Protein AF-A0A346H4V4-F1 (afdb_monomer_lite)

Structure (mmCIF, N/CA/C/O backbone):
data_AF-A0A346H4V4-F1
#
_entry.id   AF-A0A346H4V4-F1
#
loop_
_atom_site.group_PDB
_atom_site.id
_atom_site.type_symbol
_atom_site.label_atom_id
_atom_site.label_alt_id
_atom_site.label_comp_id
_atom_site.label_asym_id
_atom_site.label_entity_id
_atom_site.label_seq_id
_atom_site.pdbx_PDB_ins_code
_atom_site.Cartn_x
_atom_site.Cartn_y
_atom_site.Cartn_z
_atom_site.occupancy
_atom_site.B_iso_or_equiv
_atom_site.auth_seq_id
_atom_site.auth_comp_id
_atom_site.auth_asym_id
_atom_site.auth_atom_id
_atom_site.pdbx_PDB_model_num
ATOM 1 N N . MET A 1 1 ? 1.618 -0.942 -9.930 1.00 76.06 1 MET A N 1
ATOM 2 C CA . MET A 1 1 ? 1.757 0.109 -8.889 1.00 76.06 1 MET A CA 1
ATOM 3 C C . MET A 1 1 ? 0.417 0.675 -8.387 1.00 76.06 1 MET A C 1
ATOM 5 O O . MET A 1 1 ? 0.439 1.582 -7.578 1.00 76.06 1 MET A O 1
ATOM 9 N N . TYR A 1 2 ? -0.752 0.157 -8.788 1.00 87.31 2 TYR A N 1
ATOM 10 C CA . TYR A 1 2 ? -2.032 0.551 -8.172 1.00 87.31 2 TYR A CA 1
ATOM 11 C C . TYR A 1 2 ? -2.145 0.020 -6.738 1.00 87.31 2 TYR A C 1
ATOM 13 O O . TYR A 1 2 ? -2.290 0.785 -5.792 1.00 87.31 2 TYR A O 1
ATOM 21 N N . GLN A 1 3 ? -1.964 -1.292 -6.596 1.00 90.50 3 GLN A N 1
ATOM 22 C CA . GLN A 1 3 ? -2.173 -2.029 -5.356 1.00 90.50 3 GLN A CA 1
ATOM 23 C C . GLN A 1 3 ? -1.359 -1.490 -4.168 1.00 90.50 3 GLN A C 1
ATOM 25 O O . GLN A 1 3 ? -1.889 -1.274 -3.082 1.00 90.50 3 GLN A O 1
ATOM 30 N N . ARG A 1 4 ? -0.070 -1.199 -4.393 1.00 90.56 4 ARG A N 1
ATOM 31 C CA . ARG A 1 4 ? 0.818 -0.627 -3.369 1.00 90.56 4 ARG A CA 1
ATOM 32 C C . ARG A 1 4 ? 0.445 0.809 -3.013 1.00 90.56 4 ARG A C 1
ATOM 34 O O . ARG A 1 4 ? 0.374 1.127 -1.837 1.00 90.56 4 ARG A O 1
ATOM 41 N N . ASN A 1 5 ? 0.149 1.649 -4.008 1.00 92.12 5 ASN A N 1
ATOM 42 C CA . ASN A 1 5 ? -0.235 3.042 -3.769 1.00 92.12 5 ASN A CA 1
ATOM 43 C C . ASN A 1 5 ? -1.552 3.139 -2.991 1.00 92.12 5 ASN A C 1
ATOM 45 O O . ASN A 1 5 ? -1.653 3.925 -2.053 1.00 92.12 5 ASN A O 1
ATOM 49 N N . LEU A 1 6 ? -2.538 2.318 -3.363 1.00 94.69 6 LEU A N 1
ATOM 50 C CA . LEU A 1 6 ? -3.784 2.163 -2.619 1.00 94.69 6 LEU A CA 1
ATOM 51 C C . LEU A 1 6 ? -3.495 1.762 -1.169 1.00 94.69 6 LEU A C 1
ATOM 53 O O . LEU A 1 6 ? -3.983 2.410 -0.249 1.00 94.69 6 LEU A O 1
ATOM 57 N N . SER A 1 7 ? -2.691 0.714 -0.973 1.00 95.75 7 SER A N 1
ATOM 58 C CA . SER A 1 7 ? -2.413 0.176 0.361 1.00 95.75 7 SER A CA 1
ATOM 59 C C . SER A 1 7 ? -1.699 1.194 1.247 1.00 95.75 7 SER A C 1
ATOM 61 O O . SER A 1 7 ? -2.154 1.445 2.354 1.00 95.75 7 SER A O 1
ATOM 63 N N . THR A 1 8 ? -0.690 1.898 0.722 1.00 94.19 8 THR A N 1
ATOM 64 C CA . THR A 1 8 ? -0.009 2.985 1.442 1.00 94.19 8 THR A CA 1
ATOM 65 C C . THR A 1 8 ? -0.952 4.133 1.806 1.00 94.19 8 THR A C 1
ATOM 67 O O . THR A 1 8 ? -0.839 4.696 2.894 1.00 94.19 8 THR A O 1
ATOM 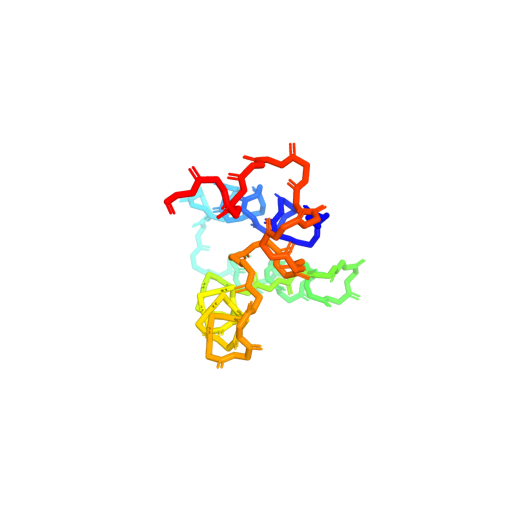70 N N . ALA A 1 9 ? -1.899 4.488 0.932 1.00 95.06 9 ALA A N 1
ATOM 71 C CA . ALA A 1 9 ? -2.902 5.497 1.264 1.00 95.06 9 ALA A CA 1
ATOM 72 C C . ALA A 1 9 ? -3.820 5.021 2.404 1.00 95.06 9 ALA A C 1
ATOM 74 O O . ALA A 1 9 ? -4.072 5.775 3.343 1.00 95.06 9 ALA A O 1
ATOM 75 N N . ILE A 1 10 ? -4.269 3.762 2.354 1.00 95.25 10 ILE A N 1
ATOM 76 C CA . ILE A 1 10 ? -5.080 3.138 3.409 1.00 95.25 10 ILE A CA 1
ATOM 77 C C . ILE A 1 10 ? -4.307 3.091 4.731 1.00 95.25 10 ILE A C 1
ATOM 79 O O . ILE A 1 10 ? -4.856 3.499 5.750 1.00 95.25 10 ILE A O 1
ATOM 83 N N . ASP A 1 11 ? -3.033 2.698 4.720 1.00 95.12 11 ASP A N 1
ATOM 84 C CA . ASP A 1 11 ? -2.171 2.683 5.908 1.00 95.12 11 ASP A CA 1
ATOM 85 C C . ASP A 1 11 ? -2.049 4.072 6.553 1.00 95.12 11 ASP A C 1
ATOM 87 O O . ASP A 1 11 ? -2.061 4.196 7.782 1.00 95.12 11 ASP A O 1
ATOM 91 N N . GLY A 1 12 ? -2.010 5.127 5.730 1.00 94.75 12 GLY A N 1
ATOM 92 C CA . GLY A 1 12 ? -2.072 6.513 6.187 1.00 94.75 12 GLY A CA 1
ATOM 93 C C . GLY A 1 12 ? -3.330 6.794 7.012 1.00 94.75 12 GLY A C 1
ATOM 94 O O . GLY A 1 12 ? -3.224 7.284 8.136 1.00 94.75 12 GLY A O 1
ATOM 95 N N . TYR A 1 13 ? -4.507 6.405 6.514 1.00 93.56 13 TYR A N 1
ATOM 96 C CA . TYR A 1 13 ? -5.768 6.555 7.251 1.00 93.56 13 TYR A CA 1
ATOM 97 C C . TYR A 1 13 ? -5.837 5.669 8.493 1.00 93.56 13 TYR A C 1
ATOM 99 O O . TYR A 1 13 ? -6.326 6.104 9.534 1.00 93.56 13 TYR A O 1
ATOM 107 N N . LEU A 1 14 ? -5.321 4.438 8.416 1.00 94.38 14 LEU A N 1
ATOM 108 C CA . LEU A 1 14 ? -5.293 3.527 9.558 1.00 94.38 14 LEU A CA 1
ATOM 109 C C . LEU A 1 14 ? -4.539 4.148 10.736 1.00 94.38 14 LEU A C 1
ATOM 111 O O . LEU A 1 14 ? -4.952 3.941 11.873 1.00 94.38 14 LEU A O 1
ATOM 115 N N . SER A 1 15 ? -3.478 4.925 10.493 1.00 93.44 15 SER A N 1
ATOM 116 C CA . SER A 1 15 ? -2.651 5.523 11.554 1.00 93.44 15 SER A CA 1
ATOM 117 C C . SER A 1 15 ? -3.429 6.407 12.544 1.00 93.44 15 SER A C 1
ATOM 119 O O . SER A 1 15 ? -3.036 6.497 13.708 1.00 93.44 15 SER A O 1
ATOM 121 N N . GLU A 1 16 ? -4.562 6.972 12.121 1.00 94.50 16 GLU A N 1
ATOM 122 C CA . GLU A 1 16 ? -5.410 7.871 12.915 1.00 94.50 16 GLU A CA 1
ATOM 123 C C . GLU A 1 16 ? -6.532 7.140 13.678 1.00 94.50 16 GLU A C 1
ATOM 125 O O . GLU A 1 16 ? -7.218 7.736 14.510 1.00 94.50 16 GLU A O 1
ATOM 130 N N . LEU A 1 17 ? -6.730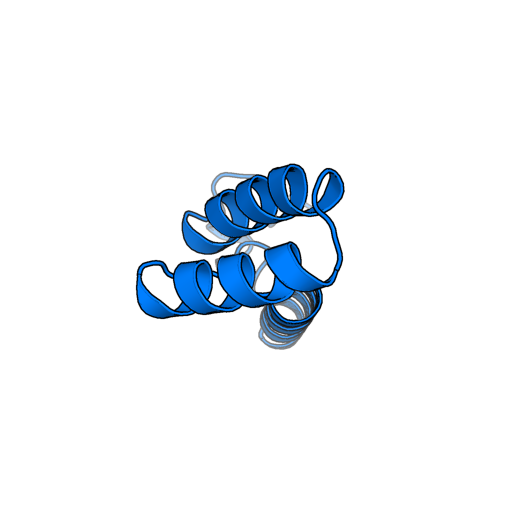 5.845 13.413 1.00 94.75 17 LEU A N 1
ATOM 131 C CA . LEU A 1 17 ? -7.852 5.067 13.937 1.00 94.75 17 LEU A CA 1
ATOM 132 C C . LEU A 1 17 ? -7.513 4.296 15.217 1.00 94.75 17 LEU A C 1
ATOM 134 O O . LEU A 1 17 ? -6.362 3.949 15.509 1.00 94.75 17 LEU A O 1
ATOM 138 N N . THR A 1 18 ? -8.561 3.949 15.966 1.00 95.75 18 THR A N 1
ATOM 139 C CA . THR A 1 18 ? -8.458 3.003 17.083 1.00 95.75 18 THR A CA 1
ATOM 140 C C . THR A 1 18 ? -8.129 1.595 16.576 1.00 95.75 18 THR A C 1
ATOM 142 O O . THR A 1 18 ? -8.395 1.254 15.425 1.00 95.75 18 THR A O 1
ATOM 145 N N . GLN A 1 19 ? -7.577 0.734 17.438 1.00 93.44 19 GLN A N 1
ATOM 146 C CA . GLN A 1 19 ? -7.249 -0.644 17.042 1.00 93.44 19 GLN A CA 1
ATOM 147 C C . GLN A 1 19 ? -8.480 -1.439 16.581 1.00 93.44 19 GLN A C 1
ATOM 149 O O . GLN A 1 19 ? -8.365 -2.261 15.677 1.00 93.44 19 GLN A O 1
ATOM 154 N N . GLU A 1 20 ? -9.650 -1.191 17.173 1.00 94.56 20 GLU A N 1
ATOM 155 C CA . GLU A 1 20 ? -10.887 -1.873 16.786 1.00 94.56 20 GLU A CA 1
ATOM 156 C C . GLU A 1 20 ? -11.345 -1.454 15.382 1.00 94.56 20 GLU A C 1
ATOM 158 O O . GLU A 1 20 ? -11.697 -2.303 14.559 1.00 94.56 20 GLU A O 1
ATOM 163 N N . ASP A 1 21 ? -11.282 -0.157 15.079 1.00 95.56 21 ASP A N 1
ATOM 164 C CA . ASP A 1 21 ? -11.667 0.361 13.766 1.00 95.56 21 ASP A CA 1
ATOM 165 C C . ASP A 1 21 ? -10.660 -0.028 12.686 1.00 95.56 21 ASP A C 1
ATOM 167 O O . ASP A 1 21 ? -11.068 -0.380 11.579 1.00 95.56 21 ASP A O 1
ATOM 171 N N . LYS A 1 22 ? -9.359 -0.076 13.008 1.00 96.12 22 LYS A N 1
ATOM 172 C CA . LYS A 1 22 ? -8.334 -0.576 12.079 1.00 96.12 22 LYS A CA 1
ATOM 173 C C . LYS A 1 22 ? -8.653 -1.981 11.586 1.00 96.12 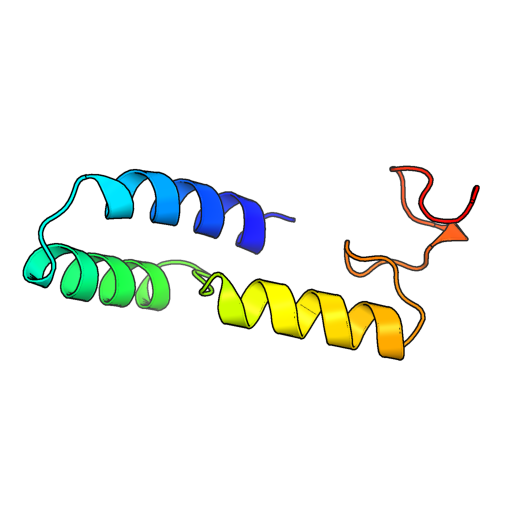22 LYS A C 1
ATOM 175 O O . LYS A 1 22 ? -8.544 -2.236 10.393 1.00 96.12 22 LYS A O 1
ATOM 180 N N . ILE A 1 23 ? -9.075 -2.882 12.475 1.00 95.62 23 ILE A N 1
ATOM 181 C CA . ILE A 1 23 ? -9.419 -4.259 12.092 1.00 95.62 23 ILE A CA 1
ATOM 182 C C . ILE A 1 23 ? -10.580 -4.259 11.090 1.00 95.62 23 ILE A C 1
ATOM 184 O O . ILE A 1 23 ? -10.495 -4.925 10.059 1.00 95.62 23 ILE A O 1
ATOM 188 N N . LYS A 1 24 ? -11.635 -3.479 11.357 1.00 96.12 24 LYS A N 1
ATOM 189 C CA . LYS A 1 24 ? -12.809 -3.375 10.474 1.00 96.12 24 LYS A CA 1
ATOM 190 C C . LYS A 1 24 ? -12.438 -2.780 9.113 1.00 96.12 24 LYS A C 1
ATOM 192 O O . LYS A 1 24 ? -12.848 -3.307 8.082 1.00 96.12 24 LYS A O 1
ATOM 197 N N . VAL A 1 25 ? -11.633 -1.716 9.104 1.00 95.69 25 VAL A N 1
ATOM 198 C CA . VAL A 1 25 ? -11.184 -1.056 7.870 1.00 95.69 25 VAL A CA 1
ATOM 199 C C . VAL A 1 25 ? -10.270 -1.967 7.057 1.00 95.69 25 VAL A C 1
ATOM 201 O O . VAL A 1 25 ? -10.477 -2.068 5.856 1.00 95.69 25 VAL A O 1
ATOM 204 N N . ILE A 1 26 ? -9.324 -2.682 7.676 1.00 96.12 26 ILE A N 1
ATOM 205 C CA . ILE A 1 26 ? -8.463 -3.651 6.971 1.00 96.12 26 ILE A CA 1
ATOM 206 C C . ILE A 1 26 ? -9.303 -4.766 6.339 1.00 96.12 26 ILE A C 1
ATOM 208 O O . ILE A 1 26 ? -9.068 -5.139 5.192 1.00 96.12 26 ILE A O 1
ATOM 212 N N . GLN A 1 27 ? -10.295 -5.296 7.062 1.00 96.38 27 GLN A N 1
ATOM 213 C CA . GLN A 1 27 ? -11.190 -6.326 6.525 1.00 96.38 27 GLN A CA 1
ATOM 214 C C . GLN A 1 27 ? -11.965 -5.822 5.304 1.00 96.38 27 GLN A C 1
ATOM 216 O O . GLN A 1 27 ? -11.990 -6.503 4.281 1.00 96.38 27 GLN A O 1
ATOM 221 N N . LEU A 1 28 ? -12.541 -4.620 5.386 1.00 96.62 28 LEU A N 1
ATOM 222 C CA . LEU A 1 28 ? -13.237 -3.990 4.263 1.00 96.62 28 LEU A CA 1
ATOM 223 C C . LEU A 1 28 ? -12.286 -3.713 3.092 1.00 96.62 28 LEU A C 1
ATOM 225 O O . LEU A 1 28 ? -12.606 -4.018 1.948 1.00 96.62 28 LEU A O 1
ATOM 229 N N . ALA A 1 29 ? -11.102 -3.176 3.383 1.00 96.50 29 ALA A N 1
ATOM 230 C CA . ALA A 1 29 ? -10.084 -2.840 2.401 1.00 96.50 29 ALA A CA 1
ATOM 231 C C . ALA A 1 29 ? -9.613 -4.064 1.612 1.00 96.50 29 ALA A C 1
ATOM 233 O O . ALA A 1 29 ? -9.367 -3.933 0.423 1.00 96.50 29 ALA A O 1
ATOM 234 N N . ARG A 1 30 ? -9.516 -5.235 2.255 1.00 95.69 30 ARG A N 1
ATOM 235 C CA . ARG A 1 30 ? -9.189 -6.512 1.598 1.00 95.69 30 ARG A CA 1
ATOM 236 C C . ARG A 1 30 ? -10.361 -7.126 0.832 1.00 95.69 30 ARG A C 1
ATOM 238 O O . ARG A 1 30 ? -10.131 -7.890 -0.096 1.00 95.69 30 ARG A O 1
ATOM 245 N N . ALA A 1 31 ? -11.596 -6.873 1.263 1.00 96.81 31 ALA A N 1
ATOM 246 C CA . ALA A 1 31 ? -12.787 -7.443 0.636 1.00 96.81 31 ALA A CA 1
ATOM 247 C C . ALA A 1 31 ? -13.196 -6.682 -0.633 1.00 96.81 31 ALA A C 1
AT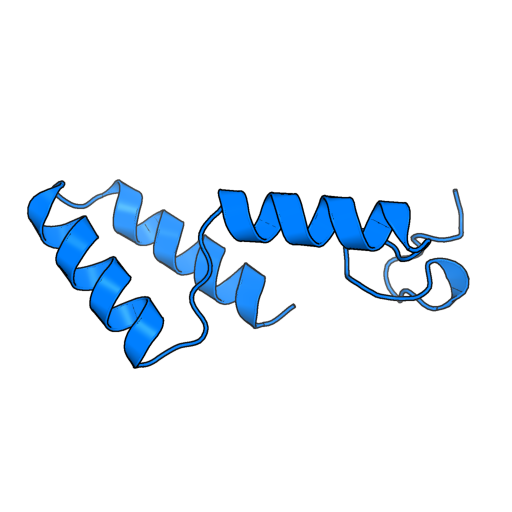OM 249 O O . ALA A 1 31 ? -13.562 -7.299 -1.629 1.00 96.81 31 ALA A O 1
ATOM 250 N N . GLU A 1 32 ? -13.126 -5.352 -0.587 1.00 96.69 32 GLU A N 1
ATOM 251 C CA . GLU A 1 32 ? -13.627 -4.469 -1.648 1.00 96.69 32 GLU A CA 1
ATOM 252 C C . GLU A 1 32 ? -12.515 -3.917 -2.543 1.00 96.69 32 GLU A C 1
ATOM 254 O O . GLU A 1 32 ? -12.778 -3.421 -3.639 1.00 96.69 32 GLU A O 1
ATOM 259 N N . PHE A 1 33 ? -11.266 -3.981 -2.082 1.00 94.12 33 PHE A N 1
ATOM 260 C CA . PHE A 1 33 ? -10.114 -3.484 -2.814 1.00 94.12 33 PHE A CA 1
ATOM 261 C C . PHE A 1 33 ? -8.933 -4.452 -2.700 1.00 94.12 33 PHE A C 1
ATOM 263 O O . PHE A 1 33 ? -8.926 -5.388 -1.905 1.00 94.12 33 PHE A O 1
ATOM 270 N N . ASP A 1 34 ? -7.882 -4.197 -3.473 1.00 94.38 34 ASP A N 1
ATOM 271 C CA . ASP A 1 34 ? -6.698 -5.058 -3.506 1.00 94.38 34 ASP A CA 1
ATOM 272 C C . ASP A 1 34 ? -5.707 -4.758 -2.362 1.00 94.38 34 ASP A C 1
ATOM 274 O O . ASP A 1 34 ? -4.491 -4.809 -2.560 1.00 94.38 34 ASP A O 1
ATOM 278 N N . TYR A 1 35 ? -6.190 -4.391 -1.169 1.00 96.44 35 TYR A N 1
ATOM 279 C CA . TYR A 1 35 ? -5.307 -4.032 -0.055 1.00 96.44 35 TYR A CA 1
ATOM 280 C C . TYR A 1 35 ? -4.348 -5.172 0.305 1.00 96.44 35 TYR A C 1
ATOM 282 O O . TYR A 1 35 ? -4.762 -6.312 0.525 1.00 96.44 35 TYR A O 1
ATOM 290 N N . ILE A 1 36 ? -3.071 -4.825 0.441 1.00 95.38 36 ILE A N 1
ATOM 291 C CA . ILE A 1 36 ? -1.996 -5.696 0.920 1.00 95.38 36 ILE A CA 1
ATOM 292 C C . ILE A 1 36 ? -1.249 -4.999 2.047 1.00 95.38 36 ILE A C 1
ATOM 294 O O . ILE A 1 36 ? -1.037 -3.788 2.005 1.00 95.38 36 ILE A O 1
ATOM 298 N N . SER A 1 37 ? -0.852 -5.759 3.060 1.00 94.06 37 SER A N 1
ATOM 299 C CA . SER A 1 37 ? -0.158 -5.202 4.214 1.00 94.06 37 SER A CA 1
ATOM 300 C C . SER A 1 37 ? 1.262 -4.744 3.850 1.00 94.06 37 SER A C 1
ATOM 302 O O . SER A 1 37 ? 1.847 -5.225 2.870 1.00 94.06 37 SER A O 1
ATOM 304 N N . PRO A 1 38 ? 1.870 -3.855 4.653 1.00 91.81 38 PRO A N 1
ATOM 305 C CA . PRO A 1 38 ? 3.268 -3.460 4.481 1.00 91.81 38 PRO A CA 1
ATOM 306 C C . PRO A 1 38 ? 4.244 -4.648 4.423 1.00 91.81 38 PRO A C 1
ATOM 308 O O . PRO A 1 38 ? 5.214 -4.632 3.658 1.00 91.81 38 PRO A O 1
ATOM 311 N N . GLU A 1 39 ? 3.981 -5.700 5.197 1.00 93.75 39 GLU A N 1
ATOM 312 C CA . GLU A 1 39 ? 4.775 -6.930 5.208 1.00 93.75 39 GLU A CA 1
ATOM 313 C C . GLU A 1 39 ? 4.635 -7.697 3.887 1.00 93.75 39 GLU A C 1
ATOM 315 O O . GLU A 1 39 ? 5.640 -8.114 3.312 1.00 93.75 39 GLU A O 1
ATOM 320 N N . GLU A 1 40 ? 3.412 -7.821 3.360 1.00 94.44 40 GLU A N 1
ATOM 321 C CA . GLU A 1 40 ? 3.140 -8.460 2.064 1.00 94.44 40 GLU A CA 1
ATOM 322 C C . GLU A 1 40 ? 3.804 -7.690 0.910 1.00 94.44 40 GLU A C 1
ATOM 324 O O . GLU A 1 40 ? 4.380 -8.293 0.002 1.00 94.44 40 GLU A O 1
ATOM 329 N N . ILE A 1 41 ? 3.801 -6.351 0.965 1.00 92.62 41 ILE A N 1
ATOM 330 C CA . ILE A 1 41 ? 4.519 -5.500 0.001 1.00 92.62 41 ILE A CA 1
ATOM 331 C C . ILE A 1 41 ? 6.023 -5.774 0.050 1.00 92.62 41 ILE A C 1
ATOM 333 O O . ILE A 1 41 ? 6.660 -5.903 -0.999 1.00 92.62 41 ILE A O 1
ATOM 337 N N . THR A 1 42 ? 6.587 -5.845 1.255 1.00 92.81 42 THR A N 1
ATOM 338 C CA . THR A 1 42 ? 8.023 -6.061 1.465 1.00 92.81 42 THR A CA 1
ATOM 339 C C . THR A 1 42 ? 8.450 -7.426 0.939 1.00 92.81 42 THR A C 1
ATOM 341 O O . THR A 1 42 ? 9.435 -7.518 0.207 1.00 92.81 42 THR A O 1
ATOM 344 N N . GLU A 1 43 ? 7.677 -8.469 1.238 1.00 94.38 43 GLU A N 1
ATOM 345 C CA . GLU A 1 43 ? 7.944 -9.817 0.742 1.00 94.38 43 GLU A CA 1
ATOM 346 C C . GLU A 1 43 ? 7.833 -9.888 -0.784 1.00 94.38 43 GLU A C 1
ATOM 348 O O . GLU A 1 43 ? 8.719 -10.432 -1.439 1.00 94.38 43 GLU A O 1
ATOM 353 N N . ALA A 1 44 ? 6.821 -9.250 -1.379 1.00 91.88 44 ALA A N 1
ATOM 354 C CA . ALA A 1 44 ? 6.709 -9.176 -2.832 1.00 91.88 44 ALA A CA 1
ATOM 355 C C . ALA A 1 44 ? 7.911 -8.454 -3.470 1.00 91.88 44 ALA A C 1
ATOM 357 O O . ALA A 1 44 ? 8.376 -8.848 -4.536 1.00 91.88 44 ALA A O 1
ATOM 358 N N . ILE A 1 45 ? 8.434 -7.385 -2.857 1.00 92.12 45 ILE A N 1
ATOM 359 C CA . ILE A 1 45 ? 9.653 -6.709 -3.339 1.00 92.12 45 ILE A CA 1
ATOM 360 C C . ILE A 1 45 ? 10.863 -7.641 -3.245 1.00 92.12 45 ILE A C 1
ATOM 362 O O . ILE A 1 45 ? 11.639 -7.706 -4.197 1.00 92.12 45 ILE A O 1
ATOM 366 N N . ARG A 1 46 ? 11.003 -8.364 -2.130 1.00 94.94 46 ARG A N 1
ATOM 367 C CA . ARG A 1 46 ? 12.092 -9.322 -1.910 1.00 94.94 46 ARG A CA 1
ATOM 368 C C . ARG A 1 46 ? 12.082 -10.421 -2.974 1.00 94.94 46 ARG A C 1
ATOM 370 O O . ARG A 1 46 ? 13.104 -10.639 -3.610 1.00 94.94 46 ARG A O 1
ATOM 377 N N . GLN A 1 47 ? 10.922 -11.025 -3.229 1.00 94.19 47 GLN A N 1
ATOM 378 C CA . GLN A 1 47 ? 10.751 -12.052 -4.264 1.00 94.19 47 GLN A CA 1
ATOM 379 C C . GLN A 1 47 ? 11.082 -11.518 -5.659 1.00 94.19 47 GLN A C 1
ATOM 381 O O . GLN A 1 47 ? 11.844 -12.141 -6.385 1.00 94.19 47 GLN A O 1
ATOM 386 N N . ASN A 1 48 ? 10.599 -10.318 -6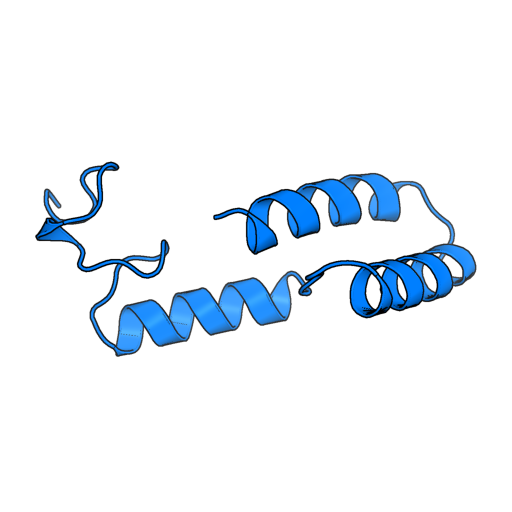.006 1.00 92.44 48 ASN A N 1
ATOM 387 C CA . ASN A 1 48 ? 10.953 -9.688 -7.280 1.00 92.44 48 ASN A CA 1
ATOM 388 C C . ASN A 1 48 ? 12.475 -9.567 -7.446 1.00 92.44 48 ASN A C 1
ATOM 390 O O . ASN A 1 48 ? 12.994 -9.884 -8.509 1.00 92.44 48 ASN A O 1
ATOM 394 N N . GLN A 1 49 ? 13.189 -9.145 -6.400 1.00 91.44 49 GLN A N 1
ATOM 395 C CA . GLN A 1 49 ? 14.648 -9.031 -6.438 1.00 91.44 49 GLN A CA 1
ATOM 396 C C . GLN A 1 49 ? 15.340 -10.393 -6.579 1.00 91.44 49 GLN A C 1
ATOM 398 O O . GLN A 1 49 ? 16.315 -10.494 -7.322 1.00 91.44 49 GLN A O 1
ATOM 403 N N . GLU A 1 50 ? 14.845 -11.430 -5.897 1.00 94.69 50 GLU A N 1
ATOM 404 C CA . GLU A 1 50 ? 15.346 -12.807 -6.036 1.00 94.69 50 GLU A CA 1
ATOM 405 C C . GLU A 1 50 ? 15.159 -13.347 -7.460 1.00 94.69 50 GLU A C 1
ATOM 407 O O . GLU A 1 50 ? 16.054 -14.005 -7.990 1.00 94.69 50 GLU A O 1
ATOM 412 N N . ASP A 1 51 ? 14.043 -12.999 -8.101 1.00 93.81 51 ASP A N 1
ATOM 413 C CA . ASP A 1 51 ? 13.708 -13.389 -9.474 1.00 93.81 51 ASP A CA 1
ATOM 414 C C . ASP A 1 51 ? 14.394 -12.511 -10.544 1.00 93.81 51 ASP A C 1
ATOM 416 O O . ASP A 1 51 ? 14.226 -12.734 -11.744 1.00 93.81 51 ASP A O 1
ATOM 420 N N . GLY A 1 52 ? 15.186 -11.513 -10.133 1.00 92.62 52 GLY A N 1
ATOM 421 C CA . GLY A 1 52 ? 15.910 -10.606 -11.032 1.00 92.62 52 GLY A CA 1
ATOM 422 C C . GLY A 1 52 ? 15.083 -9.432 -11.568 1.00 92.62 52 GLY A C 1
ATOM 423 O O . GLY A 1 52 ? 15.557 -8.685 -12.425 1.00 92.62 52 GLY A O 1
ATOM 424 N N . TYR A 1 53 ? 13.869 -9.230 -11.059 1.00 94.06 53 TYR A N 1
ATOM 425 C CA . TYR A 1 53 ? 13.050 -8.053 -11.324 1.00 94.06 53 TYR A CA 1
ATOM 426 C C . TYR A 1 53 ? 13.429 -6.878 -10.411 1.00 94.06 53 TYR A C 1
ATOM 428 O O . TYR A 1 53 ? 13.940 -7.030 -9.300 1.00 94.06 53 TYR A O 1
ATOM 436 N N . CYS A 1 54 ? 13.140 -5.656 -10.859 1.00 92.62 54 CYS A N 1
ATOM 437 C CA . CYS A 1 54 ? 13.265 -4.480 -10.009 1.00 92.62 54 CYS A CA 1
ATOM 438 C C . CYS A 1 54 ? 12.205 -4.502 -8.896 1.00 92.62 54 CYS A C 1
ATOM 440 O O . CYS A 1 54 ? 11.202 -5.215 -8.969 1.00 92.62 54 CYS A O 1
ATOM 442 N N . SER A 1 55 ? 12.361 -3.644 -7.885 1.00 89.62 55 SER A N 1
ATOM 443 C CA . SER A 1 55 ? 11.380 -3.524 -6.797 1.00 89.62 55 SER A CA 1
ATOM 444 C C . SER A 1 55 ? 9.967 -3.199 -7.293 1.00 89.62 55 SER A C 1
ATOM 446 O O . SER A 1 55 ? 9.001 -3.483 -6.591 1.00 89.62 55 SER A O 1
ATOM 448 N N . HIS A 1 56 ? 9.815 -2.651 -8.501 1.00 88.25 56 HIS A N 1
ATOM 449 C CA . HIS A 1 56 ? 8.527 -2.356 -9.132 1.00 88.25 56 HIS A CA 1
ATOM 450 C C . HIS A 1 56 ? 7.890 -3.554 -9.861 1.00 88.25 56 HIS A C 1
ATOM 452 O O . HIS A 1 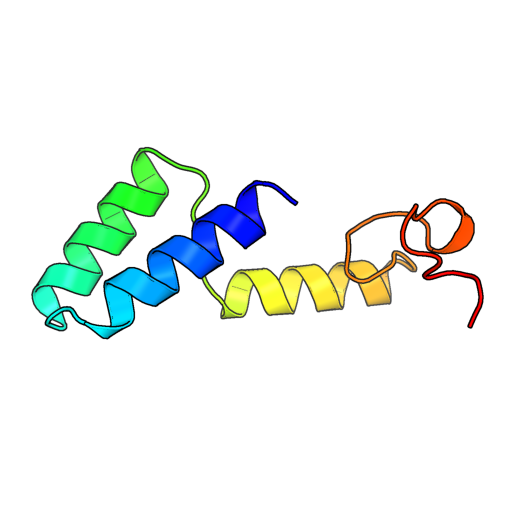56 ? 6.791 -3.399 -10.396 1.00 88.25 56 HIS A O 1
ATOM 458 N N . GLY A 1 57 ? 8.546 -4.721 -9.866 1.00 88.81 57 GLY A N 1
ATOM 459 C CA . GLY A 1 57 ? 8.070 -5.952 -10.507 1.00 88.81 57 GLY A CA 1
ATOM 460 C C . GLY A 1 57 ? 8.216 -5.956 -12.031 1.00 88.81 57 GLY A C 1
ATOM 461 O O . GLY A 1 57 ? 7.397 -6.548 -12.725 1.00 88.81 57 GLY A O 1
ATOM 462 N N . LEU A 1 58 ? 9.206 -5.236 -12.563 1.00 90.69 58 LEU A N 1
ATOM 463 C CA . LEU A 1 58 ? 9.520 -5.179 -13.994 1.00 90.69 58 LEU A CA 1
ATOM 464 C C . LEU A 1 58 ? 10.960 -5.629 -14.224 1.00 90.69 58 LEU A C 1
ATOM 466 O O . LEU A 1 58 ? 11.780 -5.537 -13.311 1.00 90.69 58 LEU A O 1
ATOM 470 N N . ASP A 1 59 ? 11.289 -6.051 -15.448 1.00 91.44 59 ASP A N 1
ATOM 471 C CA . ASP A 1 59 ? 12.694 -6.203 -15.838 1.00 91.44 59 ASP A CA 1
ATOM 472 C C . ASP A 1 59 ? 13.417 -4.865 -15.581 1.00 91.44 59 ASP A C 1
ATOM 474 O O . ASP A 1 59 ? 12.908 -3.819 -16.013 1.00 91.44 59 ASP A O 1
ATOM 478 N N . PRO A 1 60 ? 14.553 -4.853 -14.857 1.00 92.56 60 PRO A N 1
ATOM 479 C CA . PRO A 1 60 ? 15.271 -3.622 -14.546 1.00 92.56 60 PRO A CA 1
ATOM 480 C C . PRO A 1 60 ? 15.564 -2.770 -15.788 1.00 92.56 60 PRO A C 1
ATOM 482 O O . PRO A 1 60 ? 15.375 -1.554 -15.739 1.00 92.56 60 PRO A O 1
ATOM 485 N N . ASN A 1 61 ? 15.905 -3.399 -16.917 1.00 92.38 61 ASN A N 1
ATOM 486 C CA . ASN A 1 61 ? 16.239 -2.735 -18.183 1.00 92.38 61 ASN A CA 1
ATOM 487 C C . ASN A 1 61 ? 15.011 -2.208 -18.941 1.00 92.38 61 ASN A C 1
ATOM 489 O O . ASN A 1 61 ? 15.143 -1.447 -19.897 1.00 92.38 61 ASN A O 1
ATOM 493 N N . CYS A 1 62 ? 13.805 -2.621 -18.547 1.00 91.81 62 CYS A N 1
ATOM 494 C CA . CYS A 1 62 ? 12.546 -2.146 -19.126 1.00 91.81 62 CYS A CA 1
ATOM 495 C C . CYS A 1 62 ? 11.758 -1.249 -18.166 1.00 91.81 62 CYS A C 1
ATOM 497 O O . CYS A 1 62 ? 10.659 -0.797 -18.497 1.00 91.81 62 CYS A O 1
ATOM 499 N N . CYS A 1 63 ? 12.276 -1.003 -16.961 1.00 90.75 63 CYS A N 1
ATOM 500 C CA . CYS A 1 63 ? 11.583 -0.190 -15.982 1.00 90.75 63 CYS A CA 1
ATOM 501 C C . CYS A 1 63 ? 11.638 1.291 -16.399 1.00 90.75 63 CYS A C 1
ATOM 503 O O . CYS A 1 63 ? 12.730 1.846 -16.506 1.00 90.75 63 CYS A O 1
ATOM 505 N N . PRO A 1 64 ? 10.493 1.987 -16.550 1.00 89.44 64 PRO A N 1
ATOM 506 C CA . PRO A 1 64 ? 10.467 3.395 -16.965 1.00 89.44 64 PRO A CA 1
ATOM 507 C C . PRO A 1 64 ? 11.086 4.350 -15.932 1.00 89.44 64 PRO A C 1
ATOM 509 O O . PRO A 1 64 ? 11.253 5.533 -16.208 1.00 89.44 64 PRO A O 1
ATOM 512 N N . LEU A 1 65 ? 11.402 3.844 -14.738 1.00 87.38 65 LEU A N 1
ATOM 513 C CA . LEU A 1 65 ? 12.088 4.570 -13.674 1.00 87.38 65 LEU A CA 1
ATOM 514 C C . LEU A 1 65 ? 13.619 4.415 -13.731 1.00 87.38 65 LEU A C 1
ATOM 516 O O . LEU A 1 65 ? 14.292 4.917 -12.837 1.00 87.38 65 LEU A O 1
ATOM 520 N N . GLY A 1 66 ? 14.166 3.726 -14.742 1.00 86.44 66 GLY A N 1
ATOM 521 C CA . GLY A 1 66 ? 15.616 3.581 -14.930 1.00 86.44 66 GLY A CA 1
ATOM 522 C C . GLY A 1 66 ? 16.282 2.641 -13.923 1.00 86.44 66 GLY A C 1
ATOM 523 O O . GLY A 1 66 ? 17.422 2.853 -13.531 1.00 86.44 66 GLY A O 1
ATOM 524 N N . CYS A 1 67 ? 15.579 1.604 -13.450 1.00 89.69 67 CYS A N 1
ATOM 525 C CA . CYS A 1 67 ? 16.128 0.687 -12.441 1.00 89.69 67 CYS A CA 1
ATOM 526 C C . CYS A 1 67 ? 17.315 -0.163 -12.933 1.00 89.69 67 CYS A C 1
ATOM 528 O O . CYS A 1 67 ? 18.030 -0.706 -12.098 1.00 89.69 67 CYS A O 1
ATOM 530 N N . GLY A 1 68 ? 17.491 -0.317 -14.247 1.00 82.25 68 GLY A N 1
ATOM 531 C CA . GLY A 1 68 ? 18.596 -1.056 -14.865 1.00 82.25 68 GLY A CA 1
ATOM 532 C C . GLY A 1 68 ? 19.836 -0.209 -15.157 1.00 82.25 68 GLY A C 1
ATOM 533 O O . GLY A 1 68 ? 20.853 -0.766 -15.550 1.00 82.25 68 GLY A O 1
ATOM 534 N N . ASP A 1 69 ? 19.774 1.107 -14.940 1.00 77.19 69 ASP A N 1
ATOM 535 C CA . ASP A 1 69 ? 20.871 2.040 -15.235 1.00 77.19 69 ASP A CA 1
ATOM 536 C C . ASP A 1 69 ? 21.843 2.220 -14.039 1.00 77.19 69 ASP A C 1
ATOM 538 O O . ASP A 1 69 ? 22.483 3.267 -13.914 1.00 77.19 69 ASP A O 1
ATOM 542 N N . ILE A 1 70 ? 21.920 1.231 -13.133 1.00 61.66 70 ILE A N 1
ATOM 543 C CA . ILE A 1 70 ? 22.699 1.257 -11.873 1.00 61.66 70 ILE A CA 1
ATOM 544 C C . ILE A 1 70 ? 24.080 0.615 -12.027 1.00 61.66 70 ILE A C 1
ATOM 546 O O . ILE A 1 70 ? 24.161 -0.505 -12.578 1.00 61.66 70 ILE A O 1
#

Radius of gyration: 14.76 Å; chains: 1; bounding box: 36×21×36 Å

Sequence (70 aa):
MYQRNLSTAIDGYLSELTQEDKIKVIQLARAEFDYISPEEITEAIRQNQEDGYCSHGLDPNCCPLGCGDI

Organism: Providencia stuartii (NCBI:txid588)

Foldseek 3Di:
DVQVVLQVVLVVVLVPDDPVVSVVSQVVCVVVHSHDDPVRLVVQLVVCVVVCHHSVNHNCPPDPVNSVVD

Secondary structure (DSSP, 8-state):
-HHHHHHHHHHHHHTTS-HHHHHHHHHHHHHHS----HHHHHHHHHHHHHTT--TTSS-GGG-TT-TT--

pLDDT: mean 92.27, std 5.37, range [61.66, 96.81]